Protein AF-A0A8T4HXG8-F1 (afdb_monomer_lite)

Radius of gyration: 15.11 Å; chains: 1; bounding box: 35×27×37 Å

Foldseek 3Di:
DLVLLLVLLLQLLLQQVVCVVVVNDDPVSNVVSVVVSPVSVVVLVVVCDVVRADDPDDPHHVVVSSVSSVVVCVVQVVLQVQCVVVCVVVVDDDPCRSQVSSVHDDDDPPD

Secondary structure (DSSP, 8-state):
-HHHHHHHHHHHHHHHHHHHHTT---HHHHHHHHHHTHHHHHHHHHT--SSPPBSSSSSSBHHHHHHHHHHHHHHHHHHHHHHHHHHHHHS---HHHHHHHTT--PPP---

pLDDT: mean 83.85, std 12.77, range [34.41, 97.88]

Sequence (111 aa):
RLGWAVAVVAGERATDRWLREAGLWTEDLAAMAELGASHDRALIFAADPEPRPGFGTGEADYSDLHDLADRALDEQWDRIMATLPRLVRAGHMTGDELAVSAGLTNAEAAA

Structure (mmCIF, N/CA/C/O backbone):
data_AF-A0A8T4HXG8-F1
#
_entry.id   AF-A0A8T4HXG8-F1
#
loop_
_atom_site.group_PDB
_atom_site.id
_atom_site.type_symbol
_atom_site.label_atom_id
_atom_site.label_alt_id
_atom_site.label_comp_id
_atom_site.label_asym_id
_atom_site.label_entity_id
_atom_site.label_seq_id
_atom_site.pdbx_PDB_ins_code
_atom_site.Cartn_x
_atom_site.Cartn_y
_atom_site.Cartn_z
_atom_site.occupancy
_atom_site.B_iso_or_equiv
_atom_site.auth_seq_id
_atom_site.auth_comp_id
_atom_site.auth_asym_id
_atom_site.auth_atom_id
_atom_site.pdbx_PDB_model_num
ATOM 1 N N . ARG A 1 1 ? 16.439 2.804 -7.366 1.00 57.06 1 ARG A N 1
ATOM 2 C CA . ARG A 1 1 ? 15.364 2.974 -8.376 1.00 57.06 1 ARG A CA 1
ATOM 3 C C . ARG A 1 1 ? 14.282 1.906 -8.228 1.00 57.06 1 ARG A C 1
ATOM 5 O O . ARG A 1 1 ? 13.130 2.293 -8.127 1.00 57.06 1 ARG A O 1
ATOM 12 N N . LEU A 1 2 ? 14.632 0.620 -8.073 1.00 60.88 2 LEU A N 1
ATOM 13 C CA . LEU A 1 2 ? 13.654 -0.458 -7.835 1.00 60.88 2 LEU A CA 1
ATOM 14 C C . LEU A 1 2 ? 12.745 -0.224 -6.610 1.00 60.88 2 LEU A C 1
ATOM 16 O O . LEU A 1 2 ? 11.538 -0.365 -6.718 1.00 60.88 2 LEU A O 1
ATOM 20 N N . GLY A 1 3 ? 13.302 0.218 -5.473 1.00 71.19 3 GLY A N 1
ATOM 21 C CA . GLY A 1 3 ? 12.513 0.453 -4.251 1.00 71.19 3 GLY A CA 1
ATOM 22 C C . GLY A 1 3 ? 11.409 1.511 -4.387 1.00 71.19 3 GLY A C 1
ATOM 23 O O . GLY A 1 3 ? 10.368 1.382 -3.759 1.00 71.19 3 GLY A O 1
ATOM 24 N N . TRP A 1 4 ? 11.596 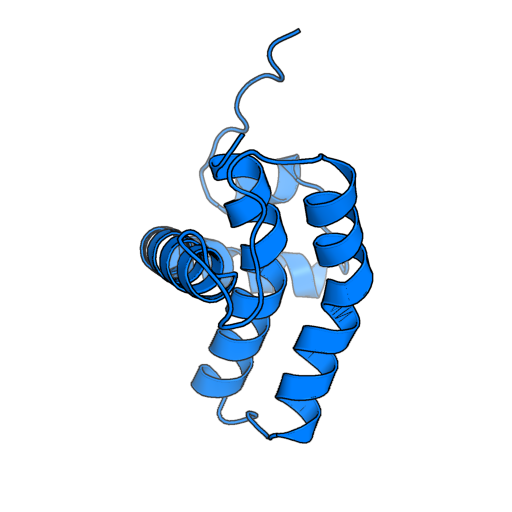2.517 -5.250 1.00 77.88 4 TRP A N 1
ATOM 25 C CA . TRP A 1 4 ? 10.541 3.492 -5.543 1.00 77.88 4 TRP A CA 1
ATOM 26 C C . TRP A 1 4 ? 9.418 2.857 -6.372 1.00 77.88 4 TRP A C 1
ATOM 28 O O . TRP A 1 4 ? 8.258 3.018 -6.023 1.00 77.88 4 T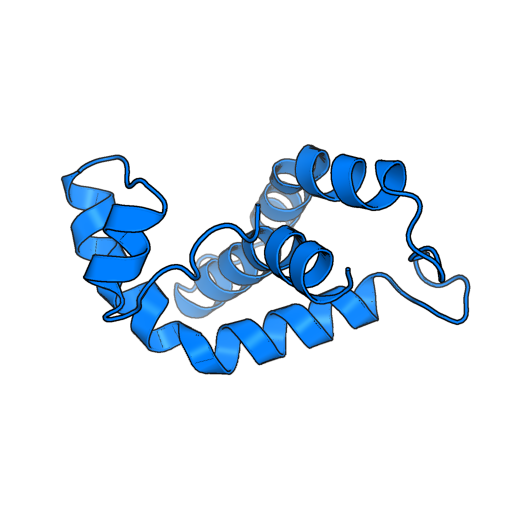RP A O 1
ATOM 38 N N . ALA A 1 5 ? 9.747 2.070 -7.403 1.00 75.31 5 ALA A N 1
ATOM 39 C CA . ALA A 1 5 ? 8.740 1.374 -8.208 1.00 75.31 5 ALA A CA 1
ATOM 40 C C . ALA A 1 5 ? 7.934 0.364 -7.372 1.00 75.31 5 ALA A C 1
ATOM 42 O O . ALA A 1 5 ? 6.719 0.287 -7.511 1.00 75.31 5 ALA A O 1
ATOM 43 N N . VAL A 1 6 ? 8.593 -0.342 -6.447 1.00 83.12 6 VAL A N 1
ATOM 44 C CA . VAL A 1 6 ? 7.933 -1.225 -5.471 1.00 83.12 6 VAL A CA 1
ATOM 45 C C . VAL A 1 6 ? 6.970 -0.442 -4.576 1.00 83.12 6 VAL A C 1
ATOM 47 O O . VAL A 1 6 ? 5.840 -0.873 -4.382 1.00 83.12 6 VAL A O 1
ATOM 50 N N . ALA A 1 7 ? 7.375 0.726 -4.065 1.00 80.19 7 ALA A N 1
ATOM 51 C CA . ALA A 1 7 ? 6.504 1.563 -3.238 1.00 80.19 7 ALA A CA 1
ATOM 52 C C . ALA A 1 7 ? 5.287 2.098 -4.012 1.00 80.19 7 ALA A C 1
ATOM 54 O O . ALA A 1 7 ? 4.194 2.163 -3.460 1.00 80.19 7 ALA A O 1
ATOM 55 N N . VAL A 1 8 ? 5.468 2.445 -5.289 1.00 82.62 8 VAL A N 1
ATOM 56 C CA . VAL A 1 8 ? 4.392 2.912 -6.177 1.00 82.62 8 VAL A CA 1
ATOM 57 C C . VAL A 1 8 ? 3.378 1.792 -6.460 1.00 82.62 8 VAL A C 1
ATOM 59 O O . VAL A 1 8 ? 2.178 2.033 -6.461 1.00 82.62 8 VAL A O 1
ATOM 62 N N . VAL A 1 9 ? 3.843 0.551 -6.610 1.00 88.25 9 VAL A N 1
ATOM 63 C CA . VAL A 1 9 ? 2.993 -0.645 -6.779 1.00 88.25 9 VAL A CA 1
ATOM 64 C C . VAL A 1 9 ? 2.338 -1.081 -5.461 1.00 88.25 9 VAL A C 1
ATOM 66 O O . VAL A 1 9 ? 1.242 -1.632 -5.450 1.00 88.25 9 VAL A O 1
ATOM 69 N N . ALA A 1 10 ? 2.964 -0.824 -4.313 1.00 90.19 10 ALA A N 1
ATOM 70 C CA . ALA A 1 10 ? 2.463 -1.300 -3.024 1.00 90.19 10 ALA A CA 1
ATOM 71 C C . ALA A 1 10 ? 1.040 -0.812 -2.691 1.00 90.19 10 ALA A C 1
ATOM 73 O O . ALA A 1 10 ? 0.322 -1.504 -1.975 1.00 90.19 10 ALA A O 1
ATOM 74 N N . GLY A 1 11 ? 0.602 0.337 -3.221 1.00 89.56 11 GLY A N 1
ATOM 75 C CA . GLY A 1 11 ? -0.744 0.868 -2.987 1.00 89.56 11 GLY A CA 1
ATOM 76 C C . GLY A 1 11 ? -1.871 -0.008 -3.552 1.00 89.56 11 GLY A C 1
ATOM 77 O O . GLY A 1 11 ? -2.820 -0.337 -2.830 1.00 89.56 11 GLY A O 1
ATOM 78 N N . GLU A 1 12 ? -1.769 -0.432 -4.817 1.00 92.56 12 GLU A N 1
ATOM 79 C CA . GLU A 1 12 ? -2.778 -1.318 -5.430 1.00 92.56 12 GLU A CA 1
ATOM 80 C C . GLU A 1 12 ? -2.772 -2.698 -4.774 1.00 92.56 12 GLU A C 1
ATOM 82 O O . GLU A 1 12 ? -3.832 -3.247 -4.467 1.00 92.56 12 GLU A O 1
ATOM 87 N N . ARG A 1 13 ? -1.581 -3.216 -4.457 1.00 94.56 13 ARG A N 1
ATOM 88 C CA . ARG A 1 13 ? -1.413 -4.510 -3.789 1.00 94.56 13 ARG A CA 1
ATOM 89 C C . ARG A 1 13 ? -1.988 -4.515 -2.376 1.00 94.56 13 ARG A C 1
ATOM 91 O O . ARG A 1 13 ? -2.716 -5.436 -2.009 1.00 94.56 13 ARG A O 1
ATOM 98 N N . ALA A 1 14 ? -1.743 -3.457 -1.602 1.00 93.88 14 ALA A N 1
ATOM 99 C CA . ALA A 1 14 ? -2.317 -3.290 -0.269 1.00 93.88 14 ALA A CA 1
ATOM 100 C C . ALA A 1 14 ? -3.850 -3.228 -0.313 1.00 93.88 14 ALA A C 1
ATOM 102 O O . ALA A 1 14 ? -4.515 -3.796 0.554 1.00 93.88 14 ALA A O 1
ATOM 103 N N . THR A 1 15 ? -4.411 -2.576 -1.334 1.00 93.44 15 THR A N 1
ATOM 104 C CA . THR A 1 15 ? -5.864 -2.484 -1.524 1.00 93.44 15 THR A CA 1
ATOM 105 C C . THR A 1 15 ? -6.468 -3.850 -1.854 1.00 93.44 15 THR A C 1
ATOM 107 O O . THR A 1 15 ? -7.432 -4.253 -1.202 1.00 93.44 15 THR A O 1
ATOM 110 N N . ASP A 1 16 ? -5.887 -4.597 -2.803 1.00 95.06 16 ASP A N 1
ATOM 111 C CA . ASP A 1 16 ? -6.336 -5.959 -3.139 1.00 95.06 16 ASP A CA 1
ATOM 112 C C . ASP A 1 16 ? -6.265 -6.887 -1.917 1.00 95.06 16 ASP A C 1
ATOM 114 O O . ASP A 1 16 ? -7.246 -7.560 -1.587 1.00 95.06 16 ASP A O 1
ATOM 118 N N . ARG A 1 17 ? -5.146 -6.860 -1.181 1.00 96.12 17 ARG A N 1
ATOM 119 C CA . ARG A 1 17 ? -4.980 -7.634 0.056 1.00 96.12 17 ARG A CA 1
ATOM 120 C C . ARG A 1 17 ? -6.043 -7.287 1.093 1.00 96.12 17 ARG A C 1
ATOM 122 O O . ARG A 1 17 ? -6.686 -8.192 1.624 1.00 96.12 17 ARG A O 1
ATOM 129 N N . TRP A 1 18 ? -6.258 -6.000 1.367 1.00 95.19 18 TRP A N 1
ATOM 130 C CA . TRP A 1 18 ? -7.261 -5.562 2.337 1.00 95.19 18 TRP A CA 1
ATOM 131 C C . TRP A 1 18 ? -8.670 -6.031 1.951 1.00 95.19 18 TRP A C 1
ATOM 133 O O . TRP A 1 18 ? -9.399 -6.537 2.803 1.00 95.19 18 TRP A O 1
ATOM 143 N N . LEU A 1 19 ? -9.042 -5.936 0.668 1.00 95.88 19 LEU A N 1
ATOM 144 C CA . LEU A 1 19 ? -10.330 -6.427 0.169 1.00 95.88 19 LEU A CA 1
ATOM 145 C C . LEU A 1 19 ? -10.508 -7.930 0.425 1.00 95.88 19 LEU A C 1
ATOM 147 O O . LEU A 1 19 ? -11.594 -8.360 0.826 1.00 95.88 19 LEU A O 1
ATOM 151 N N . ARG A 1 20 ? -9.452 -8.730 0.224 1.00 96.38 20 ARG A N 1
ATOM 152 C CA . ARG A 1 20 ? -9.466 -10.177 0.504 1.00 96.38 20 ARG A CA 1
ATOM 153 C C . ARG A 1 20 ? -9.625 -10.462 1.991 1.00 96.38 20 ARG A C 1
ATOM 155 O O . ARG A 1 20 ? -10.507 -11.232 2.362 1.00 96.38 20 ARG A O 1
ATOM 162 N N . GLU A 1 21 ? -8.816 -9.830 2.836 1.00 95.88 21 GLU A N 1
ATOM 163 C CA . GLU A 1 21 ? -8.848 -10.041 4.290 1.00 95.88 21 GLU A CA 1
ATOM 164 C C . GLU A 1 21 ? -10.175 -9.584 4.917 1.00 95.88 21 GLU A C 1
ATOM 166 O O . GLU A 1 21 ? -10.681 -10.223 5.838 1.00 95.88 21 GLU A O 1
ATOM 171 N N . ALA A 1 22 ? -10.783 -8.523 4.382 1.00 94.88 22 ALA A N 1
ATOM 172 C CA . ALA A 1 22 ? -12.087 -8.032 4.819 1.00 94.88 22 ALA A CA 1
ATOM 173 C C . ALA A 1 22 ? -13.274 -8.865 4.292 1.00 94.88 22 ALA A C 1
ATOM 175 O O . ALA A 1 22 ? -14.416 -8.596 4.666 1.00 94.88 22 ALA A O 1
ATOM 176 N N . GLY A 1 23 ? -13.040 -9.847 3.412 1.00 97.25 23 GLY A N 1
ATOM 177 C CA . GLY A 1 23 ? -14.107 -10.613 2.760 1.00 97.25 23 GLY A CA 1
ATOM 178 C C . GLY A 1 23 ? -14.967 -9.778 1.803 1.00 97.25 23 GLY A C 1
ATOM 179 O O . GLY A 1 23 ? -16.116 -10.127 1.544 1.00 97.25 23 GLY A O 1
ATOM 180 N N . LEU A 1 24 ? -14.426 -8.665 1.302 1.00 97.06 24 LEU A N 1
ATOM 181 C CA . LEU A 1 24 ? -15.096 -7.732 0.391 1.00 97.06 24 LEU A CA 1
ATOM 182 C C . LEU A 1 24 ? -14.648 -7.904 -1.062 1.00 97.06 24 LEU A C 1
ATOM 184 O O . LEU A 1 24 ? -15.151 -7.212 -1.938 1.00 97.06 24 LEU A O 1
ATOM 188 N N . TRP A 1 25 ? -13.686 -8.786 -1.319 1.00 97.88 25 TRP A N 1
ATOM 189 C CA . TRP A 1 25 ? -13.090 -8.944 -2.636 1.00 97.88 25 TRP A CA 1
ATOM 190 C C . TRP A 1 25 ? -14.112 -9.377 -3.693 1.00 97.88 25 TRP A C 1
ATOM 192 O O . TRP A 1 25 ? -14.801 -10.387 -3.544 1.00 97.88 25 TRP A O 1
ATOM 202 N N . THR A 1 26 ? -14.153 -8.627 -4.792 1.00 97.44 26 THR A N 1
ATOM 203 C CA . THR A 1 26 ? -14.860 -8.966 -6.029 1.00 97.44 26 THR A CA 1
ATOM 204 C C . THR A 1 26 ? -13.985 -8.582 -7.217 1.00 97.44 26 THR A C 1
ATOM 206 O O . THR A 1 26 ? -13.099 -7.735 -7.084 1.00 97.44 26 THR A O 1
ATOM 209 N N . GLU A 1 27 ? -14.252 -9.165 -8.387 1.00 95.75 27 GLU A N 1
ATOM 210 C CA . GLU A 1 27 ? -13.553 -8.805 -9.630 1.00 95.75 27 GLU A CA 1
ATOM 211 C C . GLU A 1 27 ? -13.681 -7.303 -9.934 1.00 95.75 27 GLU A C 1
ATOM 213 O O . GLU A 1 27 ? -12.688 -6.655 -10.255 1.00 95.75 27 GLU A O 1
ATOM 218 N N . ASP A 1 28 ? -14.869 -6.724 -9.731 1.00 96.75 28 ASP A N 1
ATOM 219 C CA . ASP A 1 28 ? -15.110 -5.291 -9.935 1.00 96.75 28 ASP A CA 1
ATOM 220 C C . ASP A 1 28 ? -14.269 -4.418 -8.992 1.00 96.75 28 ASP A C 1
ATOM 222 O O . ASP A 1 28 ? -13.699 -3.411 -9.410 1.00 96.75 28 ASP A O 1
ATOM 226 N N . LEU A 1 29 ? -14.164 -4.788 -7.711 1.00 93.62 29 LEU A N 1
ATOM 227 C CA . LEU A 1 29 ? -13.390 -4.014 -6.737 1.00 93.62 29 LEU A CA 1
ATOM 228 C C . LEU A 1 29 ? -11.881 -4.158 -6.956 1.00 93.62 29 LEU A C 1
ATOM 230 O O . LEU A 1 29 ? -11.156 -3.176 -6.795 1.00 93.62 29 LEU A O 1
ATOM 234 N N . ALA A 1 30 ? -11.419 -5.337 -7.379 1.00 90.69 30 ALA A N 1
ATOM 235 C CA . ALA A 1 30 ? -10.037 -5.543 -7.799 1.00 90.69 30 ALA A CA 1
ATOM 236 C C . ALA A 1 30 ? -9.701 -4.683 -9.031 1.00 90.69 30 ALA A C 1
ATOM 238 O O . ALA A 1 30 ? -8.715 -3.949 -9.021 1.00 90.69 30 ALA A O 1
ATOM 239 N N . ALA A 1 31 ? -10.575 -4.671 -10.044 1.00 89.56 31 ALA A N 1
ATOM 240 C CA . ALA A 1 31 ? -10.407 -3.829 -11.226 1.00 89.56 31 ALA A CA 1
ATOM 241 C C . ALA A 1 31 ? -10.395 -2.333 -10.872 1.00 89.56 31 ALA A C 1
ATOM 243 O O . ALA A 1 31 ? -9.600 -1.570 -11.419 1.00 89.56 31 ALA A O 1
ATOM 244 N N . MET A 1 32 ? -11.230 -1.891 -9.927 1.00 91.88 32 MET A N 1
ATOM 245 C CA . MET A 1 32 ? -11.210 -0.503 -9.455 1.00 91.88 32 MET A CA 1
ATOM 246 C C . MET A 1 32 ? -9.915 -0.145 -8.717 1.00 91.88 32 MET A C 1
ATOM 248 O O . MET A 1 32 ? -9.425 0.972 -8.890 1.00 91.88 32 MET A O 1
ATOM 252 N N . ALA A 1 33 ? -9.341 -1.068 -7.937 1.00 89.31 33 ALA A N 1
ATOM 253 C CA . ALA A 1 33 ? -8.034 -0.872 -7.309 1.00 89.31 33 ALA A CA 1
ATOM 254 C C . ALA A 1 33 ? -6.931 -0.707 -8.369 1.00 89.31 33 ALA A C 1
ATOM 256 O O . ALA A 1 33 ? -6.158 0.251 -8.309 1.00 89.31 33 ALA A O 1
ATOM 257 N N . GLU A 1 34 ? -6.925 -1.560 -9.397 1.00 86.62 34 GLU A N 1
ATOM 258 C CA . GLU A 1 34 ? -5.987 -1.447 -10.517 1.00 86.62 34 GLU A CA 1
ATOM 259 C C . GLU A 1 34 ? -6.179 -0.141 -11.300 1.00 86.62 34 GLU A C 1
ATOM 261 O O . GLU A 1 34 ? -5.204 0.530 -11.642 1.00 86.62 34 GLU A O 1
ATOM 266 N N . LEU A 1 35 ? -7.417 0.263 -11.597 1.00 87.44 35 LEU A N 1
ATOM 267 C CA . LEU A 1 35 ? -7.706 1.517 -12.301 1.00 87.44 35 LEU A CA 1
ATOM 268 C C . LEU A 1 35 ? -7.287 2.743 -11.478 1.00 87.44 35 LEU A C 1
ATOM 270 O O . LEU A 1 35 ? -6.755 3.704 -12.043 1.00 87.44 35 LEU A O 1
ATOM 274 N N . GLY A 1 36 ? -7.471 2.696 -10.157 1.00 86.31 36 GLY A N 1
ATOM 275 C CA . GLY A 1 36 ? -7.020 3.732 -9.228 1.00 86.31 36 GLY A CA 1
ATOM 276 C C . GLY A 1 36 ? -5.505 3.950 -9.270 1.00 86.31 36 GLY A C 1
ATOM 277 O O . GLY A 1 36 ? -5.054 5.090 -9.211 1.00 86.31 36 GLY A O 1
ATOM 278 N N . ALA A 1 37 ? -4.732 2.886 -9.493 1.00 87.88 37 ALA A N 1
ATOM 279 C CA . ALA A 1 37 ? -3.275 2.934 -9.630 1.00 87.88 37 ALA A CA 1
ATOM 280 C C . ALA A 1 37 ? -2.776 3.247 -11.056 1.00 87.88 37 ALA A C 1
ATOM 282 O O . ALA A 1 37 ? -1.583 3.169 -11.353 1.00 87.88 37 ALA A O 1
ATOM 283 N N . SER A 1 38 ? -3.662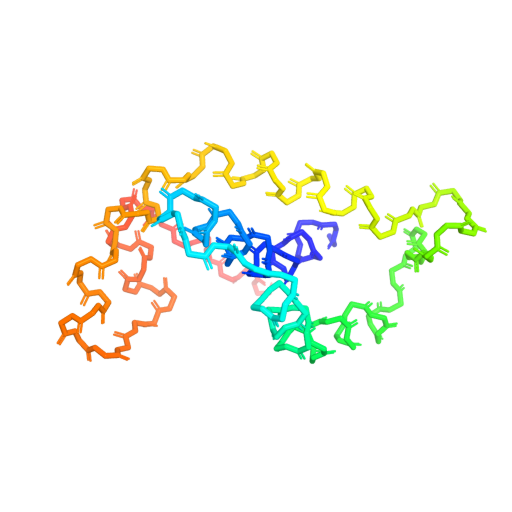 3.638 -11.978 1.00 86.44 38 SER A N 1
ATOM 284 C CA . SER A 1 38 ? -3.263 3.986 -13.351 1.00 86.44 38 SER A CA 1
ATOM 285 C C . SER A 1 38 ? -2.259 5.146 -13.422 1.00 86.44 38 SER A C 1
ATOM 287 O O . SER A 1 38 ? -1.350 5.112 -14.255 1.00 86.44 38 SER A O 1
ATOM 289 N N . HIS A 1 39 ? -2.380 6.148 -12.543 1.00 83.25 39 HIS A N 1
ATOM 290 C CA . HIS A 1 39 ? -1.424 7.257 -12.461 1.00 83.25 39 HIS A CA 1
ATOM 291 C C . HIS A 1 39 ? -0.044 6.787 -11.983 1.00 83.25 39 HIS A C 1
ATOM 293 O O . HIS A 1 39 ? 0.975 7.135 -12.577 1.00 83.25 39 HIS A O 1
ATOM 299 N N . ASP A 1 40 ? -0.029 5.936 -10.964 1.00 84.00 40 ASP A N 1
ATOM 300 C CA . ASP A 1 40 ? 1.168 5.336 -10.380 1.00 84.00 40 ASP A CA 1
ATOM 301 C C . ASP A 1 40 ? 1.936 4.498 -11.414 1.00 84.00 40 ASP A C 1
ATOM 303 O O . ASP A 1 40 ? 3.146 4.659 -11.602 1.00 84.00 40 ASP A O 1
ATOM 307 N N . ARG A 1 41 ? 1.217 3.705 -12.216 1.00 82.38 41 ARG A N 1
ATOM 308 C CA . ARG A 1 41 ? 1.798 2.999 -13.369 1.00 82.38 41 ARG A CA 1
ATOM 309 C C . ARG A 1 41 ? 2.398 3.938 -14.406 1.00 82.38 41 ARG A C 1
ATOM 311 O O . ARG A 1 41 ? 3.490 3.676 -14.912 1.00 82.38 41 ARG A O 1
ATOM 318 N N . ALA A 1 42 ? 1.720 5.041 -14.718 1.00 84.50 42 ALA A N 1
ATOM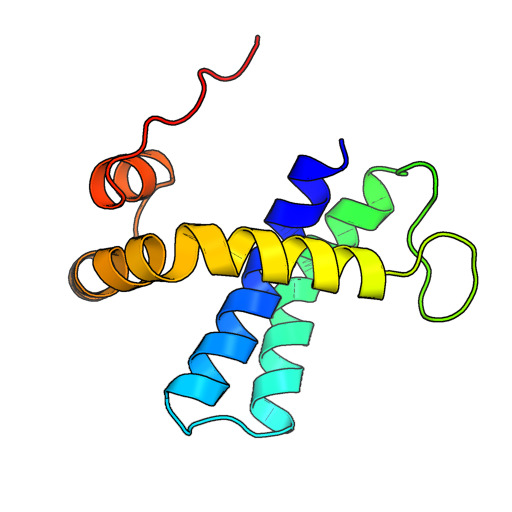 319 C CA . ALA A 1 42 ? 2.239 6.019 -15.668 1.00 84.50 42 ALA A CA 1
ATOM 320 C C . ALA A 1 42 ? 3.562 6.638 -15.185 1.00 84.50 42 ALA A C 1
ATOM 322 O O . ALA A 1 42 ? 4.473 6.817 -15.996 1.00 84.50 42 ALA A O 1
ATOM 323 N N . LEU A 1 43 ? 3.706 6.898 -13.878 1.00 82.00 43 LEU A N 1
ATOM 324 C CA . LEU A 1 43 ? 4.964 7.370 -13.292 1.00 82.00 43 LEU A CA 1
ATOM 325 C C . LEU A 1 43 ? 6.094 6.356 -13.501 1.00 82.00 43 LEU A C 1
ATOM 327 O O . LEU A 1 43 ? 7.193 6.745 -13.902 1.00 82.00 43 LEU A O 1
ATOM 331 N N . ILE A 1 44 ? 5.837 5.064 -13.265 1.00 80.06 44 ILE A N 1
ATOM 332 C CA . ILE A 1 44 ? 6.840 4.002 -13.451 1.00 80.06 44 ILE A CA 1
ATOM 333 C C . ILE A 1 44 ? 7.317 3.958 -14.903 1.00 80.06 44 ILE A C 1
ATOM 335 O O . ILE A 1 44 ? 8.521 3.941 -15.150 1.00 80.06 44 ILE A O 1
ATOM 339 N N . PHE A 1 45 ? 6.401 3.993 -15.872 1.00 78.12 45 PHE A N 1
ATOM 340 C CA . PHE A 1 45 ? 6.773 3.930 -17.288 1.00 78.12 45 PHE A CA 1
ATOM 341 C C . PHE A 1 45 ? 7.474 5.195 -17.796 1.00 78.12 45 PHE A C 1
ATOM 343 O O . PHE A 1 45 ? 8.355 5.095 -18.659 1.00 78.12 45 PHE A O 1
ATOM 350 N N . ALA A 1 46 ? 7.118 6.363 -17.251 1.00 81.38 46 ALA A N 1
ATOM 351 C CA . ALA A 1 46 ? 7.746 7.642 -17.574 1.00 81.38 46 ALA A CA 1
ATOM 352 C C . ALA A 1 46 ? 9.172 7.769 -17.017 1.00 81.38 46 ALA A C 1
ATOM 354 O O . ALA A 1 46 ? 9.996 8.459 -17.611 1.00 81.38 46 ALA A O 1
ATOM 355 N N . ALA A 1 47 ? 9.484 7.090 -15.908 1.00 79.12 47 ALA A N 1
ATOM 356 C CA . ALA A 1 47 ? 10.819 7.089 -15.309 1.00 79.12 47 ALA A CA 1
ATOM 357 C C . ALA A 1 47 ? 11.867 6.288 -16.111 1.00 79.12 47 ALA A C 1
ATOM 359 O O . ALA A 1 47 ? 13.034 6.274 -15.720 1.00 79.12 47 ALA A O 1
ATOM 360 N N . ASP A 1 48 ? 11.445 5.623 -17.195 1.00 70.62 48 ASP A N 1
ATOM 361 C CA . ASP A 1 48 ? 12.270 4.789 -18.079 1.00 70.62 48 ASP A CA 1
ATOM 362 C C . ASP A 1 48 ? 13.221 3.842 -17.314 1.00 70.62 48 ASP A C 1
ATOM 364 O O . ASP A 1 48 ? 14.443 3.903 -17.473 1.00 70.62 48 ASP A O 1
ATOM 368 N N . PRO A 1 49 ? 12.691 3.008 -16.394 1.00 69.81 49 PRO A N 1
ATOM 369 C CA . PRO A 1 49 ? 13.514 2.057 -15.662 1.00 69.81 49 PRO A CA 1
ATOM 370 C C . PRO A 1 49 ? 14.106 1.024 -16.626 1.00 69.81 49 PRO A C 1
ATOM 372 O O . PRO A 1 49 ? 13.423 0.572 -17.538 1.00 69.81 49 PRO A O 1
ATOM 375 N N . GLU A 1 50 ? 15.358 0.632 -16.386 1.00 66.25 50 GLU A N 1
ATOM 376 C CA . GLU A 1 50 ? 16.025 -0.456 -17.103 1.00 66.25 50 GLU A CA 1
ATOM 377 C C . GLU A 1 50 ? 16.261 -1.624 -16.127 1.00 66.25 50 GLU A C 1
ATOM 379 O O . GLU A 1 50 ? 16.935 -1.417 -15.106 1.00 66.25 50 GLU A O 1
ATOM 384 N N . PRO A 1 51 ? 15.724 -2.828 -16.401 1.00 66.00 51 PRO A N 1
ATOM 385 C CA . PRO A 1 51 ? 14.809 -3.161 -17.502 1.00 66.00 51 PRO A CA 1
ATOM 386 C C . PRO A 1 51 ? 13.410 -2.551 -17.333 1.00 66.00 51 PRO A C 1
ATOM 388 O O . PRO A 1 51 ? 12.911 -2.399 -16.213 1.00 66.00 51 PRO A O 1
ATOM 391 N N . ARG A 1 52 ? 12.766 -2.202 -18.456 1.00 68.56 52 ARG A N 1
ATOM 392 C CA . ARG A 1 52 ? 11.400 -1.659 -18.455 1.00 68.56 52 ARG A CA 1
ATOM 393 C C . ARG A 1 52 ? 10.403 -2.794 -18.182 1.00 68.56 52 ARG A C 1
ATOM 395 O O . ARG A 1 52 ? 10.407 -3.758 -18.946 1.00 68.56 52 ARG A O 1
ATOM 402 N N . PRO A 1 53 ? 9.523 -2.674 -17.170 1.00 70.12 53 PRO A N 1
ATOM 403 C CA . PRO A 1 53 ? 8.508 -3.686 -16.905 1.00 70.12 53 PRO A CA 1
ATOM 404 C C . PRO A 1 53 ? 7.587 -3.867 -18.116 1.00 70.12 53 PRO A C 1
ATOM 406 O O . PRO A 1 53 ? 7.072 -2.887 -18.656 1.00 70.12 53 PRO A O 1
ATOM 409 N N . GLY A 1 54 ? 7.390 -5.105 -18.556 1.00 67.69 54 GLY A N 1
ATOM 410 C CA . GLY A 1 54 ? 6.372 -5.482 -19.540 1.00 67.69 54 GLY A CA 1
ATOM 411 C C . GLY A 1 54 ? 5.157 -6.139 -18.881 1.00 67.69 54 GLY A C 1
ATOM 412 O O . GLY A 1 54 ? 5.150 -6.362 -17.677 1.00 67.69 54 GLY A O 1
ATOM 413 N N . PHE A 1 55 ? 4.146 -6.487 -19.681 1.00 69.56 55 PHE A N 1
ATOM 414 C CA . PHE A 1 55 ? 3.019 -7.324 -19.245 1.00 69.56 55 PHE A CA 1
ATOM 415 C C . PHE A 1 55 ? 3.111 -8.685 -19.941 1.00 69.56 55 PHE A C 1
ATOM 417 O O . PHE A 1 55 ? 2.625 -8.825 -21.063 1.00 69.56 55 PHE A O 1
ATOM 424 N N . GLY A 1 56 ? 3.763 -9.678 -19.331 1.00 60.28 56 GLY A N 1
ATOM 425 C CA . GLY A 1 56 ? 3.889 -11.021 -19.912 1.00 60.28 56 GLY A CA 1
ATOM 426 C C . GLY A 1 56 ? 4.799 -11.124 -21.143 1.00 60.28 56 GLY A C 1
ATOM 427 O O . GLY A 1 56 ? 4.664 -12.071 -21.919 1.00 60.28 56 GLY A O 1
ATOM 428 N N . THR A 1 57 ? 5.695 -10.153 -21.374 1.00 58.69 57 THR A N 1
ATOM 429 C CA . THR A 1 57 ? 6.450 -10.029 -22.640 1.00 58.69 57 THR A CA 1
ATOM 430 C C . THR A 1 57 ? 7.981 -9.996 -22.527 1.00 58.69 57 THR A C 1
ATOM 432 O O . THR A 1 57 ? 8.624 -9.763 -23.549 1.00 58.69 57 THR A O 1
ATOM 435 N N . GLY A 1 58 ? 8.614 -10.199 -21.362 1.00 59.19 58 GLY A N 1
ATOM 436 C CA . GLY A 1 58 ? 10.081 -10.070 -21.289 1.00 59.19 58 GLY A CA 1
ATOM 437 C C . GLY A 1 58 ? 10.760 -10.442 -19.968 1.00 59.19 58 GLY A C 1
ATOM 438 O O . GLY A 1 58 ? 10.149 -11.044 -19.097 1.00 59.19 58 GLY A O 1
ATOM 439 N N . GLU A 1 59 ? 12.044 -10.074 -19.858 1.00 62.44 59 GLU A N 1
ATOM 440 C CA . GLU A 1 59 ? 12.955 -10.369 -18.729 1.00 62.44 59 GLU A CA 1
ATOM 441 C C . GLU A 1 59 ? 12.621 -9.624 -17.420 1.00 62.44 59 GLU A C 1
ATOM 443 O O . GLU A 1 59 ? 13.201 -9.932 -16.382 1.00 62.44 59 GLU A O 1
ATOM 448 N N . ALA A 1 60 ? 11.705 -8.653 -17.463 1.00 68.94 60 ALA A N 1
ATOM 449 C CA . ALA A 1 60 ? 11.186 -7.947 -16.295 1.00 68.94 60 ALA A CA 1
ATOM 450 C C . ALA A 1 60 ? 9.678 -7.765 -16.449 1.00 68.94 60 ALA A C 1
ATOM 452 O O . ALA A 1 60 ? 9.221 -6.943 -17.252 1.00 68.94 60 ALA A O 1
ATOM 453 N N . ASP A 1 61 ? 8.907 -8.556 -15.713 1.00 79.31 61 ASP A N 1
ATOM 454 C CA . ASP A 1 61 ? 7.453 -8.485 -15.735 1.00 79.31 61 ASP A CA 1
ATOM 455 C C . ASP A 1 61 ? 6.965 -7.526 -14.644 1.00 79.31 61 ASP A C 1
ATOM 457 O O . ASP A 1 61 ? 7.537 -7.418 -13.557 1.00 79.31 61 ASP A O 1
ATOM 461 N N . TYR A 1 62 ? 5.877 -6.816 -14.917 1.00 80.06 62 TYR A N 1
ATOM 462 C CA . TYR A 1 62 ? 5.156 -6.068 -13.899 1.00 80.06 62 TYR A CA 1
ATOM 463 C C . TYR A 1 62 ? 4.711 -6.978 -12.738 1.00 80.06 62 TYR A C 1
ATOM 465 O O . TYR A 1 62 ? 4.688 -6.535 -11.588 1.00 80.06 62 TYR A O 1
ATOM 473 N N . SER A 1 63 ? 4.470 -8.270 -12.998 1.00 83.12 63 SER A N 1
ATOM 474 C CA . SER A 1 63 ? 4.236 -9.260 -11.940 1.00 83.12 63 SER A CA 1
ATOM 475 C C . SER A 1 63 ? 5.412 -9.402 -10.968 1.00 83.12 63 SER A C 1
ATOM 477 O O . SER A 1 63 ? 5.186 -9.609 -9.782 1.00 83.12 63 SER A O 1
ATOM 479 N N . ASP A 1 64 ? 6.660 -9.218 -11.411 1.00 84.31 64 ASP A N 1
ATOM 480 C CA . ASP A 1 64 ? 7.819 -9.268 -10.509 1.00 84.31 64 ASP A CA 1
ATOM 481 C C . ASP A 1 64 ? 7.807 -8.087 -9.524 1.00 84.31 64 ASP A C 1
ATOM 483 O O . ASP A 1 64 ? 8.217 -8.215 -8.366 1.00 84.31 64 ASP A O 1
ATOM 487 N N . LEU A 1 65 ? 7.310 -6.924 -9.967 1.00 85.12 65 LEU A N 1
ATOM 488 C CA . LEU A 1 65 ? 7.097 -5.771 -9.093 1.00 85.12 65 LEU A CA 1
ATOM 489 C C . LEU A 1 65 ? 5.953 -6.016 -8.108 1.00 85.12 65 LEU A C 1
ATOM 491 O O . LEU A 1 65 ? 6.084 -5.613 -6.952 1.00 85.12 65 LEU A O 1
ATOM 495 N N . HIS A 1 66 ? 4.880 -6.693 -8.532 1.00 89.50 66 HIS A N 1
ATOM 496 C CA . HIS A 1 66 ? 3.820 -7.134 -7.621 1.00 89.50 66 HIS A CA 1
ATOM 497 C C . HIS A 1 66 ? 4.382 -8.059 -6.542 1.00 89.50 66 HIS A C 1
ATOM 499 O O . HIS A 1 66 ? 4.176 -7.791 -5.365 1.00 89.50 66 HIS A O 1
ATOM 505 N N . ASP A 1 67 ? 5.162 -9.075 -6.912 1.00 90.25 67 ASP A N 1
ATOM 506 C CA . ASP A 1 67 ? 5.752 -10.021 -5.957 1.00 90.25 67 ASP A CA 1
ATOM 507 C C . ASP A 1 67 ? 6.707 -9.330 -4.970 1.00 90.25 67 ASP A C 1
ATOM 509 O O . ASP A 1 67 ? 6.769 -9.661 -3.784 1.00 90.25 67 ASP A O 1
ATOM 513 N N . LEU A 1 68 ? 7.487 -8.353 -5.444 1.00 89.50 68 LEU A N 1
ATOM 514 C CA . LEU A 1 68 ? 8.339 -7.535 -4.579 1.00 89.50 68 LEU A CA 1
ATOM 515 C C . LEU A 1 68 ? 7.524 -6.645 -3.636 1.00 89.50 68 LEU A C 1
ATOM 517 O O . LEU A 1 68 ? 7.894 -6.517 -2.468 1.00 89.50 68 LEU A O 1
ATOM 521 N N . ALA A 1 69 ? 6.441 -6.044 -4.124 1.00 91.62 69 ALA A N 1
ATOM 522 C CA . ALA A 1 69 ? 5.542 -5.231 -3.318 1.00 91.62 69 ALA A CA 1
ATOM 523 C C . ALA A 1 69 ? 4.800 -6.074 -2.277 1.00 91.62 69 ALA A C 1
ATOM 525 O O . ALA A 1 69 ? 4.751 -5.673 -1.119 1.00 91.62 69 ALA A O 1
ATOM 526 N N . ASP A 1 70 ? 4.317 -7.258 -2.644 1.00 94.69 70 ASP A N 1
ATOM 527 C CA . ASP A 1 70 ? 3.656 -8.194 -1.736 1.00 94.69 70 ASP A CA 1
ATOM 528 C C . ASP A 1 7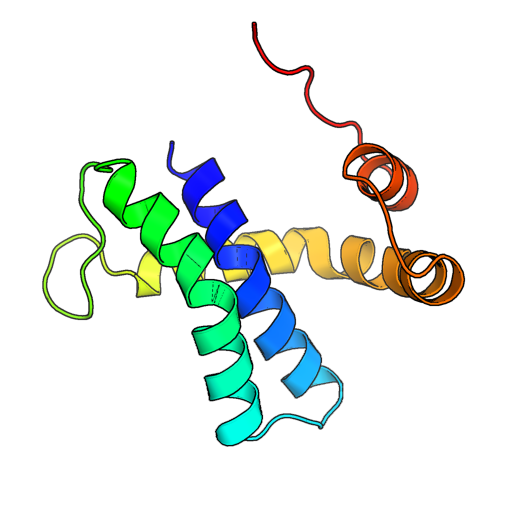0 ? 4.610 -8.613 -0.603 1.00 94.69 70 ASP A C 1
ATOM 530 O O . ASP A 1 70 ? 4.243 -8.521 0.567 1.00 94.69 70 ASP A O 1
ATOM 534 N N . ARG A 1 71 ? 5.879 -8.933 -0.911 1.00 93.56 71 ARG A N 1
ATOM 535 C CA . ARG A 1 71 ? 6.907 -9.203 0.117 1.00 93.56 71 ARG A CA 1
ATOM 536 C C . ARG A 1 71 ? 7.166 -8.008 1.036 1.00 93.56 71 ARG A C 1
ATOM 538 O O . ARG A 1 71 ? 7.280 -8.175 2.247 1.00 93.56 71 ARG A O 1
ATOM 545 N N . ALA A 1 72 ? 7.270 -6.801 0.479 1.00 90.88 72 ALA A N 1
ATOM 546 C CA . ALA A 1 72 ? 7.465 -5.594 1.281 1.00 90.88 72 ALA A CA 1
ATOM 547 C C . ALA A 1 72 ? 6.247 -5.306 2.177 1.00 90.88 72 ALA A C 1
ATOM 549 O O . ALA A 1 72 ? 6.400 -4.870 3.320 1.00 90.88 72 ALA A O 1
ATOM 550 N N . LEU A 1 73 ? 5.039 -5.573 1.672 1.00 93.06 73 LEU A N 1
ATOM 551 C CA . LEU A 1 73 ? 3.803 -5.461 2.432 1.00 93.06 73 LEU A CA 1
ATOM 552 C C . LEU A 1 73 ? 3.748 -6.492 3.550 1.00 93.06 73 LEU A C 1
ATOM 554 O O . LEU A 1 73 ? 3.396 -6.108 4.655 1.00 93.06 73 LEU A O 1
ATOM 558 N N . ASP A 1 74 ? 4.145 -7.744 3.323 1.00 95.19 74 ASP A N 1
ATOM 559 C CA . ASP A 1 74 ? 4.183 -8.771 4.372 1.00 95.19 74 ASP A CA 1
ATOM 560 C C . ASP A 1 74 ? 4.996 -8.327 5.593 1.00 95.19 74 ASP A C 1
ATOM 562 O O . ASP A 1 74 ? 4.558 -8.493 6.731 1.00 95.19 74 ASP A O 1
ATOM 566 N N . GLU A 1 75 ? 6.147 -7.692 5.374 1.00 90.88 75 GLU A N 1
ATOM 567 C CA . GLU A 1 75 ? 7.003 -7.200 6.458 1.00 90.88 75 GLU A CA 1
ATOM 568 C C . GLU A 1 75 ? 6.403 -6.010 7.226 1.00 90.88 75 GLU A C 1
ATOM 570 O O . GLU A 1 75 ? 6.757 -5.779 8.387 1.00 90.88 75 GLU A O 1
ATOM 575 N N . GLN A 1 76 ? 5.533 -5.222 6.586 1.00 89.69 76 GLN A N 1
ATOM 576 C CA . GLN A 1 76 ? 4.981 -3.983 7.148 1.00 89.69 76 GLN A CA 1
ATOM 577 C C . GLN A 1 76 ? 3.482 -4.051 7.459 1.00 89.69 76 GLN A C 1
ATOM 579 O O . GLN A 1 76 ? 2.950 -3.094 8.025 1.00 89.69 76 GLN A O 1
ATOM 584 N N . TRP A 1 77 ? 2.796 -5.146 7.127 1.00 93.38 77 TRP A N 1
ATOM 585 C CA . TRP A 1 77 ? 1.334 -5.204 7.096 1.00 93.38 77 TRP A CA 1
ATOM 586 C C . TRP A 1 77 ? 0.708 -4.851 8.439 1.00 93.38 77 TRP A C 1
ATOM 588 O O . TRP A 1 77 ? -0.114 -3.940 8.520 1.00 93.38 77 TRP A O 1
ATOM 598 N N . ASP A 1 78 ? 1.176 -5.483 9.514 1.00 92.75 78 ASP A N 1
ATOM 599 C CA . ASP A 1 78 ? 0.667 -5.228 10.863 1.00 92.75 78 ASP A CA 1
ATOM 600 C C . ASP A 1 78 ? 0.848 -3.760 11.276 1.00 92.75 78 ASP A C 1
ATOM 602 O O . ASP A 1 78 ? -0.033 -3.167 11.903 1.00 92.75 78 ASP A O 1
ATOM 606 N N . ARG A 1 79 ? 1.969 -3.138 10.883 1.00 91.50 79 ARG A N 1
ATOM 607 C CA . ARG A 1 79 ? 2.230 -1.718 11.158 1.00 91.50 79 ARG A CA 1
ATOM 608 C C . ARG A 1 79 ? 1.291 -0.823 10.363 1.00 91.50 79 ARG A C 1
ATOM 610 O O . ARG A 1 79 ? 0.729 0.106 10.936 1.00 91.50 79 ARG A O 1
ATOM 617 N N . ILE A 1 80 ? 1.087 -1.116 9.078 1.00 89.81 80 ILE A N 1
ATOM 618 C CA . ILE A 1 80 ? 0.153 -0.389 8.208 1.00 89.81 80 ILE A CA 1
ATOM 619 C C . ILE A 1 80 ? -1.259 -0.462 8.795 1.00 89.81 80 ILE A C 1
ATOM 621 O O . ILE A 1 80 ? -1.883 0.576 9.033 1.00 89.81 80 ILE A O 1
ATOM 625 N N . MET A 1 81 ? -1.732 -1.665 9.120 1.00 92.69 81 MET A N 1
ATOM 626 C CA . MET A 1 81 ? -3.061 -1.892 9.684 1.00 92.69 81 MET A CA 1
ATOM 627 C C . MET A 1 81 ? -3.249 -1.187 11.032 1.00 92.69 81 MET A C 1
ATOM 629 O O . MET A 1 81 ? -4.310 -0.612 11.283 1.00 92.69 81 M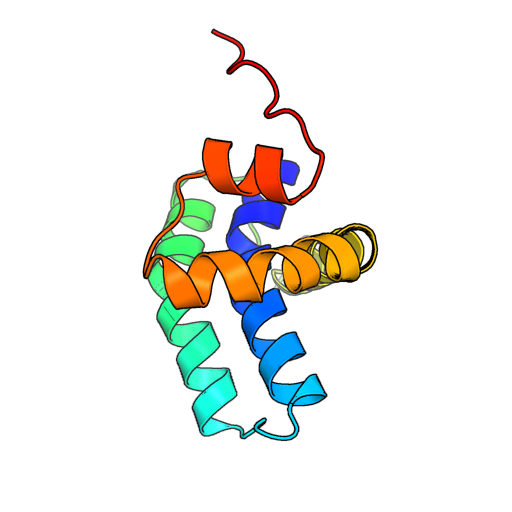ET A O 1
ATOM 633 N N . ALA A 1 82 ? -2.210 -1.132 11.871 1.00 92.12 82 ALA A N 1
ATOM 634 C CA . ALA A 1 82 ? -2.244 -0.394 13.132 1.00 92.12 82 ALA A CA 1
ATOM 635 C C . ALA A 1 82 ? -2.437 1.126 12.950 1.00 92.12 82 ALA A C 1
ATOM 637 O O . ALA A 1 82 ? -2.937 1.793 13.861 1.00 92.12 82 ALA A O 1
ATOM 638 N N . THR A 1 83 ? -2.095 1.690 11.784 1.00 91.00 83 THR A N 1
ATOM 639 C CA . THR A 1 83 ? -2.297 3.122 11.494 1.00 91.00 83 THR A CA 1
ATOM 640 C C . THR A 1 83 ? -3.718 3.460 11.029 1.00 91.00 83 THR A C 1
ATOM 642 O O . THR A 1 83 ? -4.167 4.599 11.201 1.00 91.00 83 THR A O 1
ATOM 645 N N . LEU A 1 84 ? -4.473 2.484 10.508 1.00 89.38 84 LEU A N 1
ATOM 646 C CA . LEU A 1 84 ? -5.798 2.717 9.919 1.00 89.38 84 LEU A CA 1
ATOM 647 C C . LEU A 1 84 ? -6.797 3.402 10.863 1.00 89.38 84 LEU A C 1
ATOM 649 O O . LEU A 1 84 ? -7.457 4.344 10.422 1.00 89.38 84 LEU A O 1
ATOM 653 N N . PRO A 1 85 ? -6.912 3.045 12.160 1.00 91.06 85 PRO A N 1
ATOM 654 C CA . PRO A 1 85 ? -7.840 3.734 13.055 1.00 91.06 85 PRO A CA 1
ATOM 655 C C . PRO A 1 85 ? -7.551 5.233 13.185 1.00 91.06 85 PRO A C 1
ATOM 657 O O . PRO A 1 85 ? -8.472 6.023 13.396 1.00 91.06 85 PRO A O 1
ATOM 660 N N . ARG A 1 86 ? -6.279 5.641 13.081 1.00 91.50 86 ARG A N 1
ATOM 661 C CA . ARG A 1 86 ? -5.897 7.057 13.079 1.00 91.50 86 ARG A CA 1
ATOM 662 C C . ARG A 1 86 ? -6.297 7.715 11.764 1.00 91.50 86 ARG A C 1
ATOM 664 O O . ARG A 1 86 ? -6.937 8.762 11.815 1.00 91.50 86 ARG A O 1
ATOM 671 N N . LEU A 1 87 ? -5.978 7.087 10.631 1.00 91.31 87 LEU A N 1
ATOM 672 C CA . LEU A 1 87 ? -6.338 7.590 9.305 1.00 91.31 87 LEU A CA 1
ATOM 673 C C . LEU A 1 87 ? -7.853 7.791 9.167 1.00 91.31 87 LEU A C 1
ATOM 675 O O . LEU A 1 87 ? -8.290 8.860 8.760 1.00 91.31 87 LEU A O 1
ATOM 679 N N . VAL A 1 88 ? -8.658 6.813 9.591 1.00 92.31 88 VAL A N 1
ATOM 680 C CA . VAL A 1 88 ? -10.128 6.886 9.537 1.00 92.31 88 VAL A CA 1
ATOM 681 C C . VAL A 1 88 ? -10.674 8.043 10.377 1.00 92.31 88 VAL A C 1
ATOM 683 O O . VAL A 1 88 ? -11.604 8.722 9.952 1.00 92.31 88 VAL A O 1
ATOM 686 N N . ARG A 1 89 ? -10.098 8.304 11.560 1.00 93.19 89 ARG A N 1
ATOM 687 C CA . ARG A 1 89 ? -10.528 9.426 12.413 1.00 93.19 89 ARG A CA 1
ATOM 688 C C . ARG A 1 89 ? -10.118 10.790 11.861 1.00 93.19 89 ARG A C 1
ATOM 690 O O . ARG A 1 89 ? -10.869 11.744 12.024 1.00 93.19 89 ARG A O 1
ATOM 697 N N . ALA A 1 90 ? -8.926 10.890 11.277 1.00 92.19 90 ALA A N 1
ATOM 698 C CA . ALA A 1 90 ? -8.387 12.148 10.765 1.00 92.19 90 ALA A CA 1
ATOM 699 C C . ALA A 1 90 ? -8.888 12.482 9.348 1.00 92.19 90 ALA A C 1
ATOM 701 O O . ALA A 1 90 ? -8.882 13.643 8.953 1.00 92.19 90 ALA A O 1
ATOM 702 N N . GLY A 1 91 ? -9.301 11.476 8.571 1.00 93.69 91 GLY A N 1
ATOM 703 C CA . GLY A 1 91 ? -9.666 11.605 7.157 1.00 93.69 91 GLY A CA 1
ATOM 704 C C . GLY A 1 91 ? -8.468 11.773 6.212 1.00 93.69 91 GLY A C 1
ATOM 705 O O . GLY A 1 91 ? -8.617 11.594 5.007 1.00 93.69 91 GLY A O 1
ATOM 706 N N . HIS A 1 92 ? -7.282 12.082 6.739 1.00 92.31 92 HIS A N 1
ATOM 707 C CA . HIS A 1 92 ? -6.022 12.169 6.006 1.00 92.31 92 HIS A CA 1
ATOM 708 C C . HIS A 1 92 ? -4.833 11.883 6.938 1.00 92.31 92 HIS A C 1
ATOM 710 O O . HIS A 1 92 ? -4.948 12.010 8.157 1.00 92.31 92 HIS A O 1
ATOM 716 N N . MET A 1 93 ? -3.683 11.526 6.364 1.00 90.12 93 MET A N 1
ATOM 717 C CA . MET A 1 93 ? -2.384 11.518 7.045 1.00 90.12 93 MET A CA 1
ATOM 718 C C . MET A 1 93 ? -1.292 11.918 6.056 1.00 90.12 93 MET A C 1
ATOM 720 O O . MET A 1 93 ? -1.312 11.485 4.904 1.00 90.12 93 MET A O 1
ATOM 724 N N . THR A 1 94 ? -0.333 12.723 6.499 1.00 90.44 94 THR A N 1
ATOM 725 C CA . THR A 1 94 ? 0.907 12.944 5.746 1.00 90.44 94 THR A CA 1
ATOM 726 C C . THR A 1 94 ? 1.832 11.728 5.858 1.00 90.44 94 THR A C 1
ATOM 728 O O . THR A 1 94 ? 1.654 10.865 6.722 1.00 90.44 94 THR A O 1
ATOM 731 N N . GLY A 1 95 ? 2.864 11.667 5.010 1.00 85.12 95 GLY A N 1
ATOM 732 C CA . GLY A 1 95 ? 3.892 10.625 5.108 1.00 85.12 95 GLY A CA 1
ATOM 733 C C . GLY A 1 95 ? 4.619 10.622 6.459 1.00 85.12 95 GLY A C 1
ATOM 734 O O . GLY A 1 95 ? 4.922 9.557 6.989 1.00 85.12 95 GLY A O 1
ATOM 735 N N . ASP A 1 96 ? 4.848 11.793 7.059 1.00 89.06 96 ASP A N 1
ATOM 736 C CA . ASP A 1 96 ? 5.474 11.902 8.385 1.00 89.06 96 ASP A CA 1
ATOM 737 C C . ASP A 1 96 ? 4.541 11.419 9.496 1.00 89.06 96 ASP A C 1
ATOM 739 O O . ASP A 1 96 ? 4.959 10.699 10.403 1.00 89.06 96 ASP A O 1
ATOM 743 N N . GLU A 1 97 ? 3.254 11.761 9.416 1.00 90.06 97 GLU A N 1
ATOM 744 C CA . GLU A 1 97 ? 2.259 11.283 10.375 1.00 90.06 97 GLU A CA 1
ATOM 745 C C . GLU A 1 97 ? 2.089 9.765 10.311 1.00 90.06 97 GLU A C 1
ATOM 747 O O . GLU A 1 97 ? 1.956 9.125 11.359 1.00 90.06 97 GLU A O 1
ATOM 752 N N . LEU A 1 98 ? 2.126 9.196 9.101 1.00 87.81 98 LEU A N 1
ATOM 753 C CA . LEU A 1 98 ? 2.113 7.756 8.877 1.00 87.81 98 LEU A CA 1
ATOM 754 C C . LEU A 1 98 ? 3.357 7.097 9.479 1.00 87.81 98 LEU A C 1
ATOM 756 O O . LEU A 1 98 ? 3.213 6.140 10.237 1.00 87.81 98 LEU A O 1
ATOM 760 N N . ALA A 1 99 ? 4.553 7.624 9.200 1.00 87.50 99 ALA A N 1
ATOM 761 C CA . ALA A 1 99 ? 5.806 7.086 9.727 1.00 87.50 99 ALA A CA 1
ATOM 762 C C . ALA A 1 99 ? 5.803 7.074 11.260 1.00 87.50 99 ALA A C 1
ATOM 764 O O . ALA A 1 99 ? 5.990 6.022 11.870 1.00 87.50 99 ALA A O 1
ATOM 765 N N . VAL A 1 100 ? 5.454 8.203 11.889 1.00 88.69 100 VAL A N 1
ATOM 766 C CA . VAL A 1 100 ? 5.311 8.296 13.349 1.00 88.69 100 VAL A CA 1
ATOM 767 C C . VAL A 1 100 ? 4.274 7.298 13.866 1.00 88.69 100 VAL A C 1
ATOM 769 O O . VAL A 1 100 ? 4.516 6.622 14.865 1.00 88.69 100 VAL A O 1
ATOM 772 N N . SER A 1 101 ? 3.125 7.170 13.194 1.00 87.50 101 SER A N 1
ATOM 773 C CA . SER A 1 101 ? 2.079 6.224 13.594 1.00 87.50 101 SER A CA 1
ATOM 774 C C . SER A 1 101 ? 2.502 4.759 13.451 1.00 87.50 101 SER A C 1
ATOM 776 O O . SER A 1 101 ? 2.010 3.923 14.204 1.00 87.50 101 SER A O 1
ATOM 778 N N . ALA A 1 102 ? 3.388 4.451 12.505 1.00 85.62 102 ALA A N 1
ATOM 779 C CA . ALA A 1 102 ? 3.929 3.117 12.262 1.00 85.62 102 ALA A CA 1
ATOM 780 C C . ALA A 1 102 ? 5.167 2.801 13.127 1.00 85.62 102 ALA A C 1
ATOM 782 O O . ALA A 1 102 ? 5.708 1.698 13.038 1.00 85.62 102 ALA A O 1
ATOM 783 N N . GLY A 1 103 ? 5.631 3.747 13.957 1.00 87.25 103 GLY A N 1
ATOM 784 C CA . GLY A 1 103 ? 6.868 3.607 14.731 1.00 87.25 103 GLY A CA 1
ATOM 785 C C . GLY A 1 103 ? 8.129 3.634 13.862 1.00 87.25 103 GLY A C 1
ATOM 786 O O . GLY A 1 103 ? 9.142 3.040 14.225 1.00 87.25 103 GLY A O 1
ATOM 787 N N . LEU A 1 104 ? 8.052 4.289 12.704 1.00 85.00 104 LEU A N 1
ATOM 788 C CA . LEU A 1 104 ? 9.126 4.439 11.733 1.00 85.00 104 LEU A CA 1
ATOM 789 C C . LEU A 1 104 ? 9.628 5.885 11.703 1.00 85.00 104 LEU A C 1
ATOM 791 O O . LEU A 1 104 ? 8.932 6.833 12.067 1.00 85.00 104 LEU A O 1
ATOM 795 N N . THR A 1 105 ? 10.846 6.051 11.208 1.00 83.06 105 THR A N 1
ATOM 796 C CA . THR A 1 105 ? 11.405 7.347 10.828 1.00 83.06 105 THR A CA 1
ATOM 797 C C . THR A 1 105 ? 11.505 7.392 9.313 1.00 83.06 105 THR A C 1
ATOM 799 O O . THR A 1 105 ? 12.099 6.485 8.723 1.00 83.06 105 THR A O 1
ATOM 802 N N . ASN A 1 106 ? 10.959 8.431 8.678 1.00 76.12 106 ASN A N 1
ATOM 803 C CA . ASN A 1 106 ? 11.248 8.676 7.268 1.00 76.12 106 ASN A CA 1
ATOM 804 C C . ASN A 1 106 ? 12.756 8.899 7.114 1.00 76.12 106 ASN A C 1
ATOM 806 O O . ASN A 1 106 ? 13.363 9.616 7.911 1.00 76.12 106 ASN A O 1
ATOM 810 N N . ALA A 1 107 ? 13.371 8.254 6.121 1.00 65.94 107 ALA A N 1
ATOM 811 C CA . ALA A 1 107 ? 14.743 8.578 5.762 1.00 65.94 107 ALA A CA 1
ATOM 812 C C . ALA A 1 107 ? 14.783 10.056 5.353 1.00 65.94 107 ALA A C 1
ATOM 814 O O . ALA A 1 107 ? 13.922 10.499 4.589 1.00 65.94 107 ALA A O 1
ATOM 815 N N . GLU A 1 108 ? 15.753 10.816 5.869 1.00 55.12 108 GLU A N 1
ATOM 816 C CA . GLU A 1 108 ? 15.990 12.177 5.392 1.00 55.12 108 GLU A CA 1
ATOM 817 C C . GLU A 1 108 ? 16.127 12.121 3.869 1.00 55.12 108 GLU A C 1
ATOM 819 O O . GLU A 1 108 ? 16.858 11.278 3.339 1.00 55.12 108 GLU A O 1
ATOM 824 N N . ALA A 1 109 ? 15.377 12.968 3.161 1.00 44.88 109 ALA A N 1
ATOM 825 C CA . ALA A 1 109 ? 15.503 13.073 1.718 1.00 44.88 109 ALA A CA 1
ATOM 826 C C . ALA A 1 109 ? 16.968 13.406 1.415 1.00 44.88 109 ALA A C 1
ATOM 828 O O . ALA A 1 109 ? 17.428 14.500 1.738 1.00 44.88 109 ALA A O 1
ATOM 829 N N . ALA A 1 110 ? 17.712 12.438 0.872 1.00 37.97 110 ALA A N 1
ATOM 830 C CA . ALA A 1 110 ? 19.078 12.662 0.433 1.00 37.97 110 ALA A CA 1
ATOM 831 C C . ALA A 1 110 ? 19.042 13.802 -0.594 1.00 37.97 110 ALA A C 1
ATOM 833 O O . ALA A 1 110 ? 18.443 13.649 -1.661 1.00 37.97 110 ALA A O 1
ATOM 834 N N . ALA A 1 111 ? 19.587 14.950 -0.189 1.00 34.41 111 ALA A N 1
ATOM 835 C CA . ALA A 1 111 ? 19.686 16.166 -0.985 1.00 34.41 111 ALA A CA 1
ATOM 836 C C . ALA A 1 111 ? 20.599 15.976 -2.203 1.00 34.41 111 ALA A C 1
ATOM 838 O O . ALA A 1 111 ? 21.593 15.220 -2.087 1.00 34.41 111 ALA A O 1
#